Protein AF-A0A950ZGH6-F1 (afdb_monomer)

Radius of gyration: 22.07 Å; Cα contacts (8 Å, |Δi|>4): 29; chains: 1; bounding box: 45×44×56 Å

Sequence (105 aa):
EATERARRGEGPTLVEAKVLRLTSHSSDDDQRRYRSLEVLEEEKQRDGVLRFRAQLEELGVLKPGDAEEMRAELVRELDRALDEAEAAPQPDPDTVLRHVYAEDR

Solvent-accessible surface area (backbone atoms only — not comparable to full-atom values): 6834 Å² total; per-residue (Å²): 108,67,70,54,40,43,74,72,68,74,50,88,73,92,81,87,81,92,77,81,79,88,62,46,92,47,94,91,44,63,48,75,81,83,42,58,70,68,58,57,53,59,51,54,78,61,38,63,68,64,54,49,50,52,50,31,43,76,70,62,74,45,53,95,59,50,67,59,51,52,50,55,50,51,50,57,51,49,52,52,53,47,55,55,60,70,70,48,78,78,78,64,75,88,53,74,69,62,78,78,58,83,77,87,129

Mean predicted aligned error: 4.56 Å

Foldseek 3Di:
DQVVCVVVVVDHDDDDDDADDLAAPDPVGDCVVPDPPVVSVVRVVVPPVVVVVVVCVVVVNQDPCNVVVVVVVVVVVVVVVVVVVVPDDDDDPVCPCPPVDDDDD

Structure (mmCIF, N/CA/C/O backbone):
data_AF-A0A950ZGH6-F1
#
_entry.id   AF-A0A950ZGH6-F1
#
loop_
_atom_site.group_PDB
_atom_site.id
_atom_site.type_symbol
_atom_site.label_atom_id
_atom_site.label_alt_id
_atom_site.label_comp_id
_atom_site.label_asym_id
_atom_site.label_entity_id
_atom_site.label_seq_id
_atom_site.pdbx_PDB_ins_code
_atom_site.Cartn_x
_atom_site.Cartn_y
_atom_site.Cartn_z
_atom_site.occupancy
_atom_site.B_iso_or_equiv
_atom_site.auth_seq_id
_atom_site.auth_comp_id
_atom_site.auth_asym_id
_atom_site.auth_atom_id
_atom_site.pdbx_PDB_model_num
ATOM 1 N N . GLU A 1 1 ? -7.293 18.898 3.189 1.00 95.00 1 GLU A N 1
ATOM 2 C CA . GLU A 1 1 ? -6.499 20.037 3.710 1.00 95.00 1 GLU A CA 1
ATOM 3 C C . GLU A 1 1 ? -5.128 20.214 3.038 1.00 95.00 1 GLU A C 1
ATOM 5 O O . GLU A 1 1 ? -5.018 21.089 2.189 1.00 95.00 1 GLU A O 1
ATOM 10 N N . ALA A 1 2 ? -4.091 19.414 3.344 1.00 97.69 2 ALA A N 1
ATOM 11 C CA . ALA A 1 2 ? -2.726 19.646 2.825 1.00 97.69 2 ALA A CA 1
ATOM 12 C C . ALA A 1 2 ? -2.647 19.719 1.285 1.00 97.69 2 ALA A C 1
ATOM 14 O O . ALA A 1 2 ? -2.006 20.611 0.731 1.00 97.69 2 ALA A O 1
ATOM 15 N N . THR A 1 3 ? -3.364 18.831 0.589 1.00 98.00 3 THR A N 1
ATOM 16 C CA . THR A 1 3 ? -3.492 18.853 -0.877 1.00 98.00 3 THR A CA 1
ATOM 17 C C . THR A 1 3 ? -4.108 20.153 -1.390 1.00 98.00 3 THR A C 1
ATOM 19 O O . THR A 1 3 ? -3.657 20.697 -2.393 1.00 98.00 3 THR A O 1
ATOM 22 N N . GLU A 1 4 ? -5.137 20.668 -0.721 1.00 98.25 4 GLU A N 1
ATOM 23 C CA . GLU A 1 4 ? -5.821 21.893 -1.144 1.00 98.25 4 GLU A CA 1
ATOM 24 C C . GLU A 1 4 ? -4.928 23.115 -0.939 1.00 98.25 4 GLU A C 1
ATOM 26 O O . GLU A 1 4 ? -4.834 23.948 -1.834 1.00 98.25 4 GLU A O 1
ATOM 31 N N . ARG A 1 5 ? -4.212 23.181 0.192 1.00 98.19 5 ARG A N 1
ATOM 32 C CA . ARG A 1 5 ? -3.211 24.219 0.471 1.00 98.19 5 ARG A CA 1
ATOM 33 C C . ARG A 1 5 ? -2.165 24.296 -0.644 1.00 98.19 5 ARG A C 1
ATOM 35 O O . ARG A 1 5 ? -1.922 25.367 -1.198 1.00 98.19 5 ARG A O 1
ATOM 42 N N . ALA A 1 6 ? -1.605 23.147 -1.029 1.00 98.19 6 ALA A N 1
ATOM 43 C CA . ALA A 1 6 ? -0.645 23.073 -2.125 1.00 98.19 6 ALA A CA 1
ATOM 44 C C . ALA A 1 6 ? -1.259 23.541 -3.458 1.00 98.19 6 ALA A C 1
ATOM 46 O O . ALA A 1 6 ? -0.649 24.337 -4.169 1.00 98.19 6 ALA A O 1
ATOM 47 N N . ARG A 1 7 ? -2.492 23.112 -3.776 1.00 98.31 7 ARG A N 1
ATOM 48 C CA . ARG A 1 7 ? -3.202 23.524 -5.003 1.00 98.31 7 ARG A CA 1
ATOM 49 C C . ARG A 1 7 ? -3.509 25.021 -5.054 1.00 98.31 7 ARG A C 1
ATOM 51 O O . ARG A 1 7 ? -3.519 25.584 -6.141 1.00 98.31 7 ARG A O 1
ATOM 58 N N . ARG A 1 8 ? -3.738 25.663 -3.907 1.00 98.50 8 ARG A N 1
ATOM 59 C CA . ARG A 1 8 ? -3.946 27.117 -3.806 1.00 98.50 8 ARG A CA 1
ATOM 60 C C . ARG A 1 8 ? -2.643 27.926 -3.828 1.00 98.50 8 ARG A C 1
ATOM 62 O O . ARG A 1 8 ? -2.694 29.147 -3.754 1.00 98.50 8 ARG A O 1
ATOM 69 N N . GLY A 1 9 ? -1.481 27.276 -3.940 1.00 98.19 9 GLY A N 1
ATOM 70 C CA . GLY A 1 9 ? -0.183 27.957 -3.981 1.00 98.19 9 GLY A CA 1
ATOM 71 C C . GLY A 1 9 ? 0.303 28.459 -2.618 1.00 98.19 9 GLY A C 1
ATOM 72 O O . GLY A 1 9 ? 1.234 29.251 -2.548 1.00 98.19 9 GLY A O 1
ATOM 73 N N . GLU A 1 10 ? -0.282 27.980 -1.521 1.00 98.50 10 GLU A N 1
ATOM 74 C CA . GLU A 1 10 ? 0.023 28.430 -0.153 1.00 98.50 10 GLU A CA 1
ATOM 75 C C . GLU A 1 10 ? 1.276 27.751 0.442 1.00 98.50 10 GLU A C 1
ATOM 77 O O . GLU A 1 10 ? 1.569 27.899 1.631 1.00 98.50 10 GLU A O 1
ATOM 82 N N . GLY A 1 11 ? 2.019 26.999 -0.374 1.00 98.31 11 GLY A N 1
ATOM 83 C CA . GLY A 1 11 ? 3.252 26.303 -0.009 1.00 98.31 11 GLY A CA 1
ATOM 84 C C . GLY A 1 11 ? 3.065 24.838 0.425 1.00 98.31 11 GLY A C 1
ATOM 85 O O . GLY A 1 11 ? 1.939 24.349 0.543 1.00 98.31 11 GLY A O 1
ATOM 86 N N . PRO A 1 12 ? 4.177 24.111 0.648 1.00 98.06 12 PRO A N 1
ATOM 87 C CA . PRO A 1 12 ? 4.166 22.686 0.978 1.00 98.06 12 PRO A CA 1
ATOM 88 C C . PRO A 1 12 ? 3.881 22.424 2.461 1.00 98.06 12 PRO A C 1
ATOM 90 O O . PRO A 1 12 ? 4.228 23.235 3.323 1.00 98.06 12 PRO A O 1
ATOM 93 N N . THR A 1 13 ? 3.304 21.259 2.764 1.00 98.50 13 THR A N 1
ATOM 94 C CA . THR A 1 13 ? 3.051 20.765 4.129 1.00 98.50 13 THR A CA 1
ATOM 95 C C . THR A 1 13 ? 3.828 19.470 4.363 1.00 98.50 13 THR A C 1
ATOM 97 O O . THR A 1 13 ? 3.811 18.589 3.507 1.00 98.50 13 THR A O 1
ATOM 100 N N . LEU A 1 14 ? 4.457 19.329 5.533 1.00 98.06 14 LEU A N 1
ATOM 101 C CA . LEU A 1 14 ? 4.981 18.048 6.013 1.00 98.06 14 LEU A CA 1
ATOM 102 C C . LEU A 1 14 ? 3.878 17.3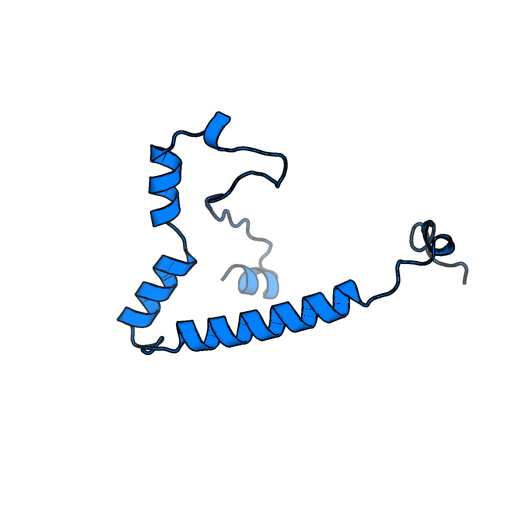01 6.772 1.00 98.06 14 LEU A C 1
ATOM 104 O O . LEU A 1 14 ? 3.289 17.859 7.695 1.00 98.06 14 LEU A O 1
ATOM 108 N N . VAL A 1 15 ? 3.618 16.047 6.400 1.00 97.81 15 VAL A N 1
ATOM 109 C CA . VAL A 1 15 ? 2.668 15.166 7.094 1.00 97.81 15 VAL A CA 1
ATOM 110 C C . VAL A 1 15 ? 3.422 13.948 7.616 1.00 97.81 15 VAL A C 1
ATOM 112 O O 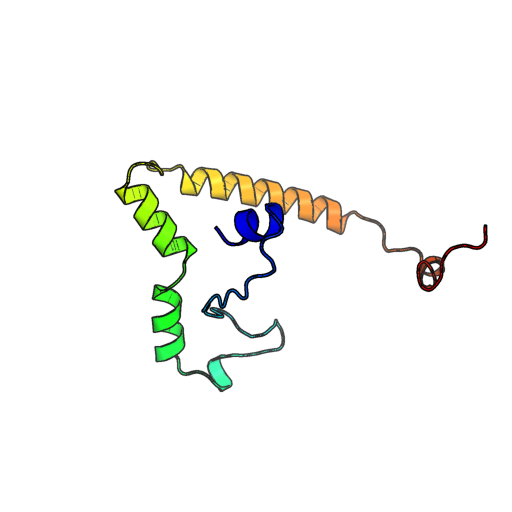. VAL A 1 15 ? 3.972 13.181 6.830 1.00 97.81 15 VAL A O 1
ATOM 115 N N . GLU A 1 16 ? 3.439 13.761 8.935 1.00 98.12 16 GLU A N 1
ATOM 116 C CA . GLU A 1 16 ? 3.983 12.558 9.572 1.00 98.12 16 GLU A CA 1
ATOM 117 C C . GLU A 1 16 ? 2.846 11.560 9.840 1.00 98.12 16 GLU A C 1
ATOM 119 O O . GLU A 1 16 ? 2.054 11.730 10.768 1.00 98.12 16 GLU A O 1
ATOM 124 N N . ALA A 1 17 ? 2.762 10.504 9.027 1.00 96.12 17 ALA A N 1
ATOM 125 C CA . ALA A 1 17 ? 1.826 9.405 9.247 1.00 96.12 17 ALA A CA 1
ATOM 126 C C . ALA A 1 17 ? 2.487 8.312 10.100 1.00 96.12 17 ALA A C 1
ATOM 128 O O . ALA A 1 17 ? 3.335 7.557 9.626 1.00 96.12 17 ALA A O 1
ATOM 129 N N . LYS A 1 18 ? 2.093 8.219 11.373 1.00 95.75 18 LYS A N 1
ATOM 130 C CA . LYS A 1 18 ? 2.612 7.204 12.299 1.00 95.75 18 LYS A CA 1
ATOM 131 C C . LYS A 1 18 ? 1.914 5.868 12.060 1.00 95.75 18 LYS A C 1
ATOM 133 O O . LYS A 1 18 ? 0.773 5.682 12.476 1.00 95.75 18 LYS A O 1
ATOM 138 N N . VAL A 1 19 ? 2.611 4.953 11.395 1.00 94.44 19 VAL A N 1
ATOM 139 C CA . VAL A 1 19 ? 2.107 3.623 11.025 1.00 94.44 19 VAL A CA 1
ATOM 140 C C . VAL A 1 19 ? 2.940 2.508 11.647 1.00 94.44 19 VAL A C 1
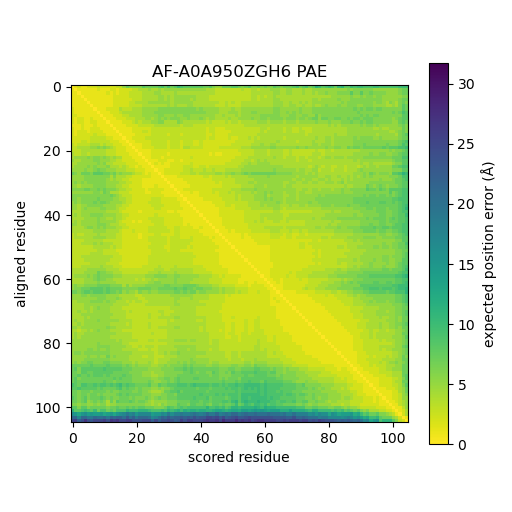ATOM 142 O O . VAL A 1 19 ? 4.053 2.729 12.122 1.00 94.44 19 VAL A O 1
ATOM 145 N N . LEU A 1 20 ? 2.376 1.303 11.641 1.00 93.81 20 LEU A N 1
ATOM 146 C CA . LEU A 1 20 ? 3.002 0.089 12.150 1.00 93.81 20 LEU A CA 1
ATOM 147 C C . LEU A 1 20 ? 3.346 -0.840 10.988 1.00 93.81 20 LEU A C 1
ATOM 149 O O . LEU A 1 20 ? 2.573 -0.960 10.037 1.00 93.81 20 LEU A O 1
ATOM 153 N N . ARG A 1 21 ? 4.485 -1.533 11.082 1.00 95.38 21 ARG A N 1
ATOM 154 C CA . ARG A 1 21 ? 4.840 -2.605 10.148 1.00 95.38 21 ARG A CA 1
ATOM 155 C C . ARG A 1 21 ? 4.433 -3.937 10.769 1.00 95.38 21 ARG A C 1
ATOM 157 O O . ARG A 1 21 ? 5.149 -4.484 11.607 1.00 95.38 21 ARG A O 1
ATOM 164 N N . LEU A 1 22 ? 3.264 -4.429 10.364 1.00 95.56 22 LEU A N 1
ATOM 165 C CA . LEU A 1 22 ? 2.644 -5.619 10.957 1.00 95.56 22 LEU A CA 1
ATOM 166 C C . LEU A 1 22 ? 3.424 -6.913 10.649 1.00 95.56 22 LEU A C 1
ATOM 168 O O . LEU A 1 22 ? 3.382 -7.876 11.416 1.00 95.56 22 LEU A O 1
ATOM 172 N N . THR A 1 23 ? 4.177 -6.929 9.549 1.00 95.06 23 THR A N 1
ATOM 173 C CA . THR A 1 23 ? 4.978 -8.070 9.086 1.00 95.06 23 THR A CA 1
ATOM 174 C C . THR A 1 23 ? 6.484 -7.795 9.170 1.00 95.06 23 THR A C 1
ATOM 176 O O . THR A 1 23 ? 6.922 -6.681 9.480 1.00 95.06 23 THR A O 1
ATOM 179 N N . SER A 1 24 ? 7.296 -8.818 8.883 1.00 97.25 24 SER A N 1
ATOM 180 C CA . SER A 1 24 ? 8.749 -8.682 8.709 1.00 97.25 24 SER A CA 1
ATOM 181 C C . SER A 1 24 ? 9.122 -7.590 7.705 1.00 97.25 24 SER A C 1
ATOM 183 O O . SER A 1 24 ? 8.293 -7.138 6.913 1.00 97.25 24 SER A O 1
ATOM 185 N N . HIS A 1 25 ? 10.382 -7.153 7.752 1.00 96.81 25 HIS A N 1
ATOM 186 C CA . HIS A 1 25 ? 10.902 -6.134 6.844 1.00 96.81 25 HIS A CA 1
ATOM 187 C C . HIS A 1 25 ? 10.790 -6.546 5.376 1.00 96.81 25 HIS A C 1
ATOM 189 O O . HIS A 1 25 ? 10.452 -5.716 4.534 1.00 96.81 25 HIS A O 1
ATOM 195 N N . SER A 1 26 ? 11.077 -7.814 5.101 1.00 97.12 26 SER A N 1
ATOM 196 C CA . SER A 1 26 ? 11.073 -8.437 3.784 1.00 97.12 26 SER A CA 1
ATOM 197 C C . SER A 1 26 ? 10.892 -9.954 3.930 1.00 97.12 26 SER A C 1
ATOM 199 O O . SER A 1 26 ? 10.754 -10.462 5.047 1.00 97.12 26 SER A O 1
ATOM 201 N N . SER A 1 27 ? 10.911 -10.675 2.806 1.00 96.25 27 SER A N 1
ATOM 202 C CA . SER A 1 27 ? 10.923 -12.145 2.760 1.00 96.25 27 SER A CA 1
ATOM 203 C C . SER A 1 27 ? 12.150 -12.771 3.427 1.00 96.25 27 SER A C 1
ATOM 205 O O . SER A 1 27 ? 12.059 -13.884 3.935 1.00 96.25 27 SER A O 1
ATOM 207 N N . ASP A 1 28 ? 13.272 -12.051 3.455 1.00 96.94 28 ASP A N 1
ATOM 208 C CA . ASP A 1 28 ? 14.550 -12.537 3.992 1.00 96.94 28 ASP A CA 1
ATOM 209 C C . ASP A 1 28 ? 14.745 -12.164 5.472 1.00 96.94 28 ASP A C 1
ATOM 211 O O . ASP A 1 28 ? 15.792 -12.432 6.066 1.00 96.94 28 ASP A O 1
ATOM 215 N N . ASP A 1 29 ? 13.741 -11.527 6.079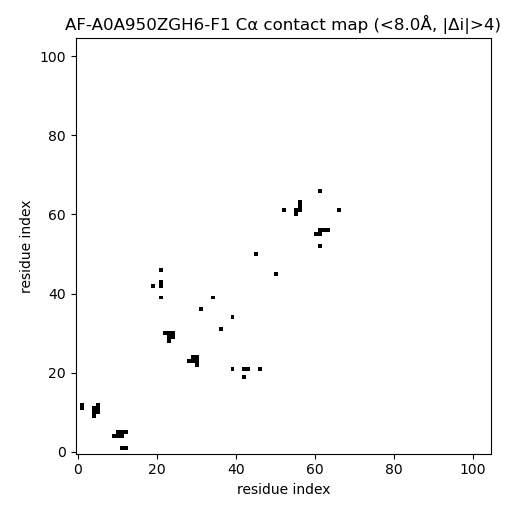 1.00 97.81 29 ASP A N 1
ATOM 216 C CA . ASP A 1 29 ? 13.776 -11.026 7.445 1.00 97.81 29 ASP A CA 1
ATOM 217 C C . ASP A 1 29 ? 12.807 -11.770 8.375 1.00 97.81 29 ASP A C 1
ATOM 219 O O . ASP A 1 29 ? 11.705 -12.177 8.001 1.00 97.81 29 ASP A O 1
ATOM 223 N N . ASP A 1 30 ? 13.190 -11.870 9.648 1.00 97.25 30 ASP A N 1
ATOM 224 C CA . ASP A 1 30 ? 12.324 -12.385 10.705 1.00 97.25 30 ASP A CA 1
ATOM 225 C C . ASP A 1 30 ? 12.267 -11.406 11.874 1.00 97.25 30 ASP A C 1
ATOM 227 O O . ASP A 1 30 ? 13.152 -11.356 12.734 1.00 97.25 30 ASP A O 1
ATOM 231 N N . GLN A 1 31 ? 11.161 -10.669 11.936 1.00 97.06 31 GLN A N 1
ATOM 232 C CA . GLN A 1 31 ? 10.928 -9.678 12.975 1.00 97.06 31 GLN A CA 1
ATOM 233 C C . GLN A 1 31 ? 10.884 -10.231 14.401 1.00 97.06 31 GLN A C 1
ATOM 235 O O . GLN A 1 31 ? 11.152 -9.493 15.347 1.00 97.06 31 GLN A O 1
ATOM 240 N N . ARG A 1 32 ? 10.606 -11.528 14.582 1.00 96.50 32 ARG A N 1
ATOM 241 C CA . ARG A 1 32 ? 10.568 -12.168 15.910 1.00 96.50 32 ARG A CA 1
ATOM 242 C C . ARG A 1 32 ? 11.954 -12.263 16.547 1.00 96.50 32 ARG A C 1
ATOM 244 O O . ARG A 1 32 ? 12.064 -12.503 17.743 1.00 96.50 32 ARG A O 1
ATOM 251 N N . ARG A 1 33 ? 13.020 -12.065 15.763 1.00 97.25 33 ARG A N 1
ATOM 252 C CA . ARG A 1 33 ? 14.407 -12.045 16.252 1.00 97.25 33 ARG A CA 1
ATOM 253 C C . ARG A 1 33 ? 14.747 -10.776 17.031 1.00 97.25 33 ARG A C 1
ATOM 255 O O . ARG A 1 33 ? 15.701 -10.788 17.799 1.00 97.25 33 ARG A O 1
ATOM 262 N N . TYR A 1 34 ? 14.010 -9.689 16.806 1.00 96.44 34 TYR A N 1
ATOM 263 C CA . TYR A 1 34 ? 14.308 -8.371 17.378 1.00 96.44 34 TYR A CA 1
ATOM 264 C C . TYR A 1 34 ? 13.072 -7.632 17.914 1.00 96.44 34 TYR A C 1
ATOM 266 O O . TYR A 1 34 ? 13.189 -6.502 18.384 1.00 96.44 34 TYR A O 1
ATOM 274 N N . ARG A 1 35 ? 11.888 -8.255 17.875 1.00 97.00 35 ARG A N 1
ATOM 275 C CA . ARG A 1 35 ? 10.637 -7.734 18.446 1.00 97.00 35 ARG A CA 1
ATOM 276 C C . ARG A 1 35 ? 9.990 -8.806 19.308 1.00 97.00 35 ARG A C 1
ATOM 278 O O . ARG A 1 35 ? 9.971 -9.976 18.926 1.00 97.00 35 ARG A O 1
ATOM 285 N N . SER A 1 36 ? 9.447 -8.409 20.456 1.00 97.38 36 SER A N 1
ATOM 286 C CA . SER A 1 36 ? 8.724 -9.334 21.328 1.00 97.38 36 SER A CA 1
ATOM 287 C C . SER A 1 36 ? 7.373 -9.714 20.721 1.00 97.38 36 SER A C 1
ATOM 289 O O . SER A 1 36 ? 6.756 -8.936 19.992 1.00 97.38 36 SER A O 1
ATOM 291 N N . LEU A 1 37 ? 6.892 -10.916 21.049 1.00 95.69 37 LEU A N 1
ATOM 292 C CA . LEU A 1 37 ? 5.566 -11.374 20.626 1.00 95.69 37 LEU A CA 1
ATOM 293 C C . LEU A 1 37 ? 4.446 -10.471 21.160 1.00 95.69 37 LEU A C 1
ATOM 295 O O . LEU A 1 37 ? 3.478 -10.234 20.449 1.00 95.69 37 LEU A O 1
ATOM 299 N N . GLU A 1 38 ? 4.608 -9.935 22.371 1.00 97.06 38 GLU A N 1
ATOM 300 C CA . GLU A 1 38 ? 3.662 -9.004 22.997 1.00 97.06 38 GLU A CA 1
ATOM 301 C C . GLU A 1 38 ? 3.462 -7.744 22.146 1.00 97.06 38 GLU A C 1
ATOM 303 O O . GLU A 1 38 ? 2.328 -7.388 21.838 1.00 97.06 38 GLU A O 1
ATOM 308 N N . VAL A 1 39 ? 4.558 -7.125 21.686 1.00 95.19 39 VAL A N 1
ATOM 309 C CA . VAL A 1 39 ? 4.503 -5.940 20.814 1.00 95.19 39 VAL A CA 1
ATOM 310 C C . VAL A 1 39 ? 3.850 -6.279 19.477 1.00 95.19 39 VAL A C 1
ATOM 312 O O . VAL A 1 39 ? 3.021 -5.520 18.983 1.00 95.19 39 VAL A O 1
ATOM 315 N N . LEU A 1 40 ? 4.197 -7.424 18.880 1.00 96.12 40 LEU A N 1
ATOM 316 C CA . LEU A 1 40 ? 3.605 -7.840 17.607 1.00 96.12 40 LEU A CA 1
ATOM 317 C C . LEU A 1 40 ? 2.092 -8.050 17.718 1.00 96.12 40 LEU A C 1
ATOM 319 O O . LEU A 1 40 ? 1.364 -7.716 16.786 1.00 96.12 40 LEU A O 1
ATOM 323 N N . GLU A 1 41 ? 1.619 -8.601 18.832 1.00 95.56 41 GLU A N 1
ATOM 324 C CA . GLU A 1 41 ? 0.193 -8.826 19.044 1.00 95.56 41 GLU A CA 1
ATOM 325 C C . GLU A 1 41 ? -0.554 -7.519 19.326 1.00 95.56 41 GLU A C 1
ATOM 327 O O . GLU A 1 41 ? -1.594 -7.278 18.717 1.00 95.56 41 GLU A O 1
ATOM 332 N N . GLU A 1 42 ? 0.004 -6.628 20.154 1.00 95.56 42 GLU A N 1
ATOM 333 C CA . GLU A 1 42 ? -0.565 -5.294 20.391 1.00 95.56 42 GLU A CA 1
ATOM 334 C C . GLU A 1 42 ? -0.727 -4.511 19.079 1.00 95.56 42 GLU A C 1
ATOM 336 O O . GLU A 1 42 ? -1.761 -3.891 18.819 1.00 95.56 42 GLU A O 1
ATOM 341 N N . GLU A 1 43 ? 0.281 -4.566 18.212 1.00 95.31 43 GLU A N 1
ATOM 342 C CA . GLU A 1 43 ? 0.254 -3.863 16.937 1.00 95.31 43 GLU A CA 1
ATOM 343 C C . GLU A 1 43 ? -0.763 -4.424 15.943 1.00 95.31 43 GLU A C 1
ATOM 345 O O . GLU A 1 43 ? -1.388 -3.647 15.222 1.00 95.31 43 GLU A O 1
ATOM 350 N N . LYS A 1 44 ? -0.994 -5.742 15.925 1.00 94.81 44 LYS A N 1
ATOM 351 C CA . LYS A 1 44 ? -2.044 -6.345 15.084 1.00 94.81 44 LYS A CA 1
ATOM 352 C C . LYS A 1 44 ? -3.435 -5.834 15.440 1.00 94.81 44 LYS A C 1
ATOM 354 O O . LYS A 1 44 ? -4.242 -5.600 14.546 1.00 94.81 44 LYS A O 1
ATOM 359 N N . GLN A 1 45 ? -3.708 -5.582 16.720 1.00 94.56 45 GLN A N 1
ATOM 360 C CA . GLN A 1 45 ? -4.989 -5.003 17.156 1.00 94.56 45 GLN A CA 1
ATOM 361 C C . GLN A 1 45 ? -5.181 -3.552 16.674 1.00 94.56 45 GLN A C 1
ATOM 363 O O . GLN A 1 45 ? -6.276 -2.986 16.743 1.00 94.56 45 GLN A O 1
ATOM 368 N N . ARG A 1 46 ? -4.112 -2.927 16.170 1.00 95.19 46 ARG A N 1
ATOM 369 C CA . ARG A 1 46 ? -4.109 -1.576 15.605 1.00 95.19 46 ARG A CA 1
ATOM 370 C C . ARG A 1 46 ? -4.170 -1.569 14.076 1.00 95.19 46 ARG A C 1
ATOM 372 O O . ARG A 1 46 ? -4.013 -0.498 13.491 1.00 95.19 46 ARG A O 1
ATOM 379 N N . ASP A 1 47 ? -4.429 -2.713 13.439 1.00 96.38 47 ASP A N 1
ATOM 380 C CA . ASP A 1 47 ? -4.628 -2.804 11.992 1.00 96.38 47 ASP A CA 1
ATOM 381 C C . ASP A 1 47 ? -5.743 -1.848 11.532 1.00 96.38 47 ASP A C 1
ATOM 383 O O . ASP A 1 47 ? -6.904 -1.940 11.946 1.00 96.38 47 ASP A O 1
ATOM 387 N N . GLY A 1 48 ? -5.369 -0.899 10.671 1.00 95.31 48 GLY A N 1
ATOM 388 C CA . GLY A 1 48 ? -6.274 0.116 10.147 1.00 95.31 48 GLY A CA 1
ATOM 389 C C . GLY A 1 48 ? -7.407 -0.467 9.307 1.00 95.31 48 GLY A C 1
ATOM 390 O O . GLY A 1 48 ? -8.505 0.079 9.342 1.00 95.31 48 GLY A O 1
ATOM 391 N N . VAL A 1 49 ? -7.184 -1.587 8.611 1.00 94.75 49 VAL A N 1
ATOM 392 C CA . VAL A 1 49 ? -8.209 -2.238 7.782 1.00 94.75 49 VAL A CA 1
ATOM 393 C C . VAL A 1 49 ? -9.315 -2.801 8.666 1.00 94.75 49 VAL A C 1
ATOM 395 O O . VAL A 1 49 ? -10.491 -2.535 8.427 1.00 94.75 49 VAL A O 1
ATOM 398 N N . LEU A 1 50 ? -8.947 -3.525 9.726 1.00 94.69 50 LEU A N 1
ATOM 399 C CA . LEU A 1 50 ? -9.918 -4.115 10.651 1.00 94.69 50 LEU A CA 1
ATOM 400 C C . LEU A 1 50 ? -10.688 -3.039 11.421 1.00 94.69 50 LEU A C 1
ATOM 402 O O . LEU A 1 50 ? -11.909 -3.115 11.551 1.00 94.69 50 LEU A O 1
ATOM 406 N N . ARG A 1 51 ? -9.986 -2.002 11.890 1.00 95.69 51 ARG A N 1
ATOM 407 C CA . ARG A 1 51 ? -10.603 -0.888 12.622 1.00 95.69 51 ARG A CA 1
ATOM 408 C C . ARG A 1 51 ? -11.555 -0.084 11.748 1.00 95.69 51 ARG A C 1
ATOM 410 O O . ARG A 1 51 ? -12.641 0.267 12.199 1.00 95.69 51 ARG A O 1
ATOM 417 N N . PHE A 1 52 ? -11.158 0.205 10.511 1.00 96.62 52 PHE A N 1
ATOM 418 C CA . PHE A 1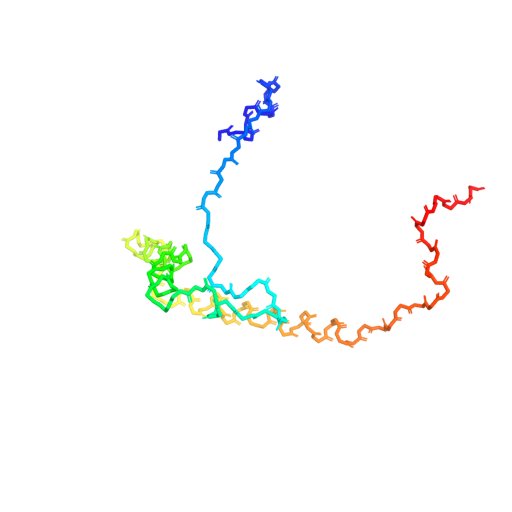 52 ? -11.993 0.967 9.594 1.00 96.62 52 PHE A CA 1
ATOM 419 C C . PHE A 1 52 ? -13.195 0.149 9.118 1.00 96.62 52 PHE A C 1
ATOM 421 O O . PHE A 1 52 ? -14.296 0.686 9.069 1.00 96.62 52 PHE A O 1
ATOM 428 N N . ARG A 1 53 ? -13.027 -1.160 8.878 1.00 95.94 53 ARG A N 1
ATOM 429 C CA . ARG A 1 53 ? -14.149 -2.076 8.624 1.00 95.94 53 ARG A CA 1
ATOM 430 C C . ARG A 1 53 ? -15.189 -1.993 9.742 1.00 95.94 53 ARG A C 1
ATOM 432 O O . ARG A 1 53 ? -16.342 -1.693 9.457 1.00 95.94 53 ARG A O 1
ATOM 439 N N . ALA A 1 54 ? -14.773 -2.194 10.994 1.00 95.50 54 ALA A N 1
ATOM 440 C CA . ALA A 1 54 ? -15.678 -2.142 12.143 1.00 95.50 54 ALA A CA 1
ATOM 441 C C . ALA A 1 54 ? -16.391 -0.783 12.253 1.00 95.50 54 AL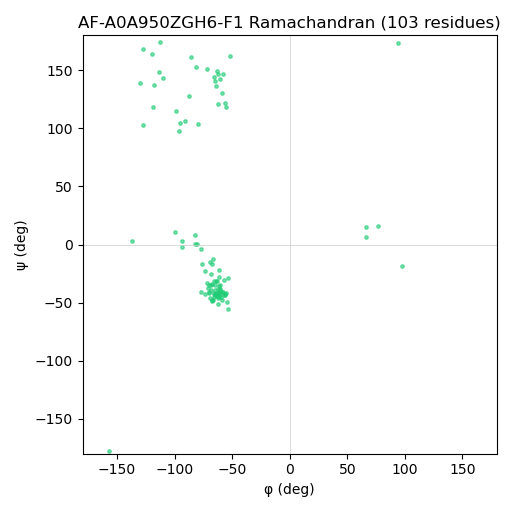A A C 1
ATOM 443 O O . ALA A 1 54 ? -17.594 -0.728 12.493 1.00 95.50 54 ALA A O 1
ATOM 444 N N . GLN A 1 55 ? -15.667 0.315 12.006 1.00 97.62 55 GLN A N 1
ATOM 445 C CA . GLN A 1 55 ? -16.249 1.656 11.991 1.00 97.62 55 GLN A CA 1
ATOM 446 C C . GLN A 1 55 ? -17.320 1.815 10.899 1.00 97.62 55 GLN A C 1
ATOM 448 O O . GLN A 1 55 ? -18.359 2.423 11.140 1.00 97.62 55 GLN A O 1
ATOM 453 N N . LEU A 1 56 ? -17.090 1.291 9.693 1.00 97.69 56 LEU A N 1
ATOM 454 C CA . LEU A 1 56 ? -18.062 1.378 8.600 1.00 97.69 56 LEU A CA 1
ATOM 455 C C . LEU A 1 56 ? -19.296 0.499 8.836 1.00 97.69 56 LEU A C 1
ATOM 457 O O . LEU A 1 56 ? -20.394 0.897 8.446 1.00 97.69 56 LEU A O 1
ATOM 461 N N . GLU A 1 57 ? -19.126 -0.662 9.472 1.00 96.69 57 GLU A N 1
ATOM 462 C CA . GLU A 1 57 ? -20.230 -1.535 9.892 1.00 96.69 57 GLU A CA 1
ATOM 463 C C . GLU A 1 57 ? -21.087 -0.848 10.968 1.00 96.69 57 GLU A C 1
ATOM 465 O O . GLU A 1 57 ? -22.310 -0.809 10.848 1.00 96.69 57 GLU A O 1
ATOM 470 N N . GLU A 1 58 ? -20.457 -0.226 11.972 1.00 97.31 58 GLU A N 1
ATOM 471 C CA . GLU A 1 58 ? -21.147 0.547 13.018 1.00 97.31 58 GLU A CA 1
ATOM 472 C C . GLU A 1 58 ? -21.943 1.724 12.434 1.00 97.31 58 GLU A C 1
ATOM 474 O O . GLU A 1 58 ? -23.071 1.991 12.848 1.00 97.31 58 GLU A O 1
ATOM 479 N N . LEU A 1 59 ? -21.385 2.400 11.427 1.00 97.75 59 LEU A N 1
ATOM 480 C CA . LEU A 1 59 ? -22.052 3.494 10.717 1.00 97.75 59 LEU A CA 1
ATOM 481 C C . LEU A 1 59 ? -23.111 3.014 9.707 1.00 97.75 59 LEU A C 1
ATOM 483 O O . LEU A 1 59 ? -23.771 3.847 9.084 1.00 97.75 59 LEU A O 1
ATOM 487 N N . GLY A 1 60 ? -23.271 1.700 9.510 1.00 96.75 60 GLY A N 1
ATOM 488 C CA . GLY A 1 60 ? -24.202 1.117 8.539 1.00 96.75 60 GLY A CA 1
ATOM 489 C C . GLY A 1 60 ? -23.845 1.396 7.074 1.00 96.75 60 GLY A C 1
ATOM 490 O O . GLY A 1 60 ? -24.688 1.219 6.193 1.00 96.75 60 GLY A O 1
ATOM 491 N N . VAL A 1 61 ? -22.616 1.851 6.809 1.00 97.81 61 VAL A N 1
ATOM 492 C CA . VAL A 1 61 ? -22.093 2.092 5.457 1.00 97.81 61 VAL A CA 1
ATOM 493 C C . VAL A 1 61 ? -21.708 0.770 4.803 1.00 97.81 61 VAL A C 1
ATOM 495 O O . VAL A 1 61 ? -21.993 0.572 3.625 1.00 97.81 61 VAL A O 1
ATOM 498 N N . LEU A 1 62 ? -21.087 -0.124 5.577 1.00 97.19 62 LEU A N 1
ATOM 499 C CA . LEU A 1 62 ? -20.731 -1.471 5.148 1.00 97.19 62 LEU A CA 1
ATOM 500 C C . LEU A 1 62 ? -21.788 -2.454 5.653 1.00 97.19 62 LEU A C 1
ATOM 502 O O . LEU A 1 62 ? -21.959 -2.620 6.862 1.00 97.19 62 LEU A O 1
ATOM 506 N N . LYS A 1 63 ? -22.529 -3.077 4.737 1.00 96.31 63 LYS A N 1
ATOM 507 C CA . LYS A 1 63 ? -23.602 -4.017 5.074 1.00 96.31 63 LYS A CA 1
ATOM 508 C C . LYS A 1 63 ? -23.048 -5.431 5.272 1.00 96.31 63 LYS A C 1
ATOM 510 O O . LYS A 1 63 ? -21.951 -5.744 4.803 1.00 96.31 63 LYS A O 1
ATOM 515 N N . PRO A 1 64 ? -23.808 -6.318 5.943 1.00 93.19 64 PRO A N 1
ATOM 516 C CA . PRO A 1 64 ? -23.416 -7.715 6.078 1.00 93.19 64 PRO A CA 1
ATOM 517 C C . PRO A 1 64 ? -23.181 -8.363 4.706 1.00 93.19 64 PRO A C 1
ATOM 519 O O . PRO A 1 64 ? -24.096 -8.406 3.887 1.00 93.19 64 PRO A O 1
ATOM 522 N N . GLY A 1 65 ? -21.976 -8.889 4.481 1.00 94.12 65 GLY A N 1
ATOM 523 C CA . GLY A 1 65 ? -21.585 -9.560 3.238 1.00 94.12 65 GLY A CA 1
ATOM 524 C C . GLY A 1 65 ? -20.821 -8.689 2.236 1.00 94.12 65 GLY A C 1
ATOM 525 O O . GLY A 1 65 ? -20.121 -9.247 1.395 1.00 94.12 65 GLY A O 1
ATOM 526 N N . ASP A 1 66 ? -20.875 -7.355 2.347 1.00 96.31 66 ASP A N 1
ATOM 527 C CA . ASP A 1 66 ? -20.213 -6.448 1.394 1.00 96.31 66 ASP A CA 1
ATOM 528 C C . ASP A 1 66 ? -18.686 -6.655 1.387 1.00 96.31 66 ASP A C 1
ATOM 530 O O . ASP A 1 66 ? -18.041 -6.676 0.339 1.00 96.31 66 ASP A O 1
ATOM 534 N N . ALA A 1 67 ? -18.082 -6.828 2.569 1.00 95.12 67 ALA A N 1
ATOM 535 C CA . ALA A 1 67 ? -16.642 -7.051 2.699 1.00 95.12 67 ALA A CA 1
ATOM 536 C C . ALA A 1 67 ? -16.201 -8.375 2.067 1.00 95.12 67 ALA A C 1
ATOM 538 O O . ALA A 1 67 ? -15.130 -8.464 1.462 1.00 95.12 67 ALA A O 1
ATOM 539 N N . GLU A 1 68 ? -17.012 -9.414 2.235 1.00 96.12 68 GLU A N 1
ATOM 540 C CA . GLU A 1 68 ? -16.765 -10.743 1.697 1.00 96.12 68 GLU A CA 1
ATOM 541 C C . GLU A 1 68 ? -16.913 -10.756 0.170 1.00 96.12 68 GLU A C 1
ATOM 543 O O . GLU A 1 68 ? -16.072 -11.347 -0.512 1.00 96.12 68 GLU A O 1
ATOM 548 N N . GLU A 1 69 ? -17.914 -10.055 -0.367 1.00 97.69 69 GLU A N 1
ATOM 549 C CA . GLU A 1 69 ? -18.104 -9.867 -1.808 1.00 97.69 69 GLU A CA 1
ATOM 550 C C . GLU A 1 69 ? -16.923 -9.114 -2.433 1.00 97.69 69 GLU A C 1
ATOM 552 O O . GLU A 1 69 ? -16.286 -9.640 -3.351 1.00 97.69 69 GLU A O 1
ATOM 557 N N . MET A 1 70 ? -16.540 -7.963 -1.866 1.00 97.19 70 MET A N 1
ATOM 558 C CA . MET A 1 70 ? -15.364 -7.205 -2.312 1.00 97.19 70 MET A CA 1
ATOM 559 C C . MET A 1 70 ? -14.097 -8.062 -2.284 1.00 97.19 70 MET A C 1
ATOM 561 O O . MET A 1 70 ? -13.300 -8.044 -3.219 1.00 97.19 70 MET A O 1
ATOM 565 N N . ARG A 1 71 ? -13.902 -8.865 -1.231 1.00 97.00 71 ARG A N 1
ATOM 566 C CA . ARG A 1 71 ? -12.744 -9.760 -1.142 1.00 97.00 71 ARG A CA 1
ATOM 567 C C . ARG A 1 71 ? -12.755 -10.818 -2.244 1.00 97.00 71 ARG A C 1
ATOM 569 O O . ARG A 1 71 ? -11.703 -11.099 -2.811 1.00 97.00 71 ARG A O 1
ATOM 576 N N . ALA A 1 72 ? -13.910 -11.403 -2.552 1.00 98.25 72 ALA A N 1
ATOM 577 C CA . ALA A 1 72 ? -14.034 -12.393 -3.620 1.00 98.25 72 ALA A CA 1
ATOM 578 C C . ALA A 1 72 ? -13.804 -11.783 -5.013 1.00 98.25 72 ALA A C 1
ATOM 580 O O . ALA A 1 72 ? -13.270 -12.444 -5.904 1.00 98.25 72 ALA A O 1
ATOM 581 N N . GLU A 1 73 ? -14.201 -10.531 -5.231 1.00 98.50 73 GLU A N 1
ATOM 582 C CA . GLU A 1 73 ? -13.879 -9.786 -6.452 1.00 98.50 73 GLU A CA 1
ATOM 583 C C . GLU A 1 73 ? -12.383 -9.497 -6.571 1.00 98.50 73 GLU A C 1
ATOM 585 O O . GLU A 1 73 ? -11.791 -9.826 -7.598 1.00 98.50 73 GLU A O 1
ATOM 590 N N . LEU A 1 74 ? -11.758 -8.993 -5.504 1.00 98.31 74 LEU A N 1
ATOM 591 C CA . LEU A 1 74 ? -10.323 -8.698 -5.475 1.00 98.31 74 LEU A CA 1
ATOM 592 C C . LEU A 1 74 ? -9.463 -9.943 -5.708 1.00 98.31 74 LEU A C 1
ATOM 594 O O . LEU A 1 74 ? -8.463 -9.863 -6.411 1.00 98.31 74 LEU A O 1
ATOM 598 N N . VAL A 1 75 ? -9.852 -11.100 -5.162 1.00 98.44 75 VAL A N 1
ATOM 599 C CA . VAL A 1 75 ? -9.150 -12.367 -5.433 1.00 98.44 75 VAL A CA 1
ATOM 600 C C . VAL A 1 75 ? -9.231 -12.721 -6.918 1.00 98.44 75 VAL A C 1
ATOM 602 O O . VAL A 1 75 ? -8.210 -13.006 -7.527 1.00 98.44 75 VAL A O 1
ATOM 605 N N . ARG A 1 76 ? -10.412 -12.610 -7.541 1.00 98.56 76 ARG A N 1
ATOM 606 C CA . ARG A 1 76 ? -10.578 -12.875 -8.983 1.00 98.56 76 ARG A CA 1
ATOM 607 C C . ARG A 1 76 ? -9.827 -11.879 -9.867 1.00 98.56 76 ARG A C 1
ATOM 609 O O . ARG A 1 76 ? -9.449 -12.208 -10.989 1.00 98.56 76 ARG A O 1
ATOM 616 N N . GLU A 1 77 ? -9.676 -10.638 -9.422 1.00 98.62 77 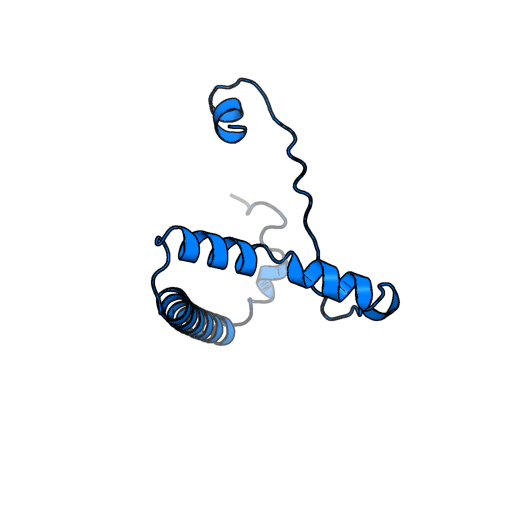GLU A N 1
ATOM 617 C CA . GLU A 1 77 ? -8.844 -9.647 -10.104 1.00 98.62 77 GLU A CA 1
ATOM 618 C C . GLU A 1 77 ? -7.360 -9.996 -9.988 1.00 98.62 77 GLU A C 1
ATOM 620 O O . GLU A 1 77 ? -6.664 -10.003 -11.000 1.00 98.62 77 GLU A O 1
ATOM 625 N N . LEU A 1 78 ? -6.907 -10.356 -8.7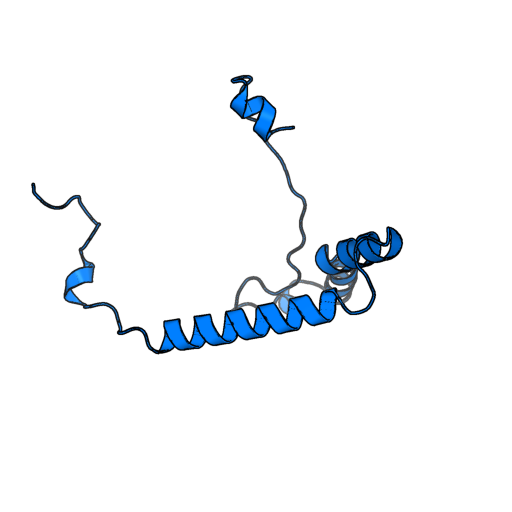85 1.00 98.69 78 LEU A N 1
ATOM 626 C CA . LEU A 1 78 ? -5.528 -10.751 -8.526 1.00 98.69 78 LEU A CA 1
ATOM 627 C C . LEU A 1 78 ? -5.133 -12.001 -9.316 1.00 98.69 78 LEU A C 1
ATOM 629 O O . LEU A 1 78 ? -4.071 -11.998 -9.925 1.00 98.69 78 LEU A O 1
ATOM 633 N N . ASP A 1 79 ? -5.987 -13.025 -9.341 1.00 98.56 79 ASP A N 1
ATOM 634 C CA . ASP A 1 79 ? -5.727 -14.267 -10.076 1.00 98.56 79 ASP A CA 1
ATOM 635 C C . ASP A 1 79 ? -5.546 -13.981 -11.574 1.00 98.56 79 ASP A C 1
ATOM 637 O O . ASP A 1 79 ? -4.567 -14.411 -12.175 1.00 98.56 79 ASP A O 1
ATOM 641 N N . ARG A 1 80 ? -6.424 -13.157 -12.166 1.00 98.50 80 ARG A N 1
ATOM 642 C CA . ARG A 1 80 ? -6.288 -12.746 -13.573 1.00 98.50 80 ARG A CA 1
ATOM 643 C C . ARG A 1 80 ? -5.010 -11.950 -13.827 1.00 98.50 80 ARG A C 1
ATOM 645 O O . ARG A 1 80 ? -4.331 -12.198 -14.816 1.00 98.50 80 ARG A O 1
ATOM 652 N N . ALA A 1 81 ? -4.679 -11.006 -12.947 1.00 98.50 81 ALA A N 1
ATOM 653 C CA . ALA A 1 81 ? -3.462 -10.211 -13.078 1.00 98.50 81 ALA A CA 1
ATOM 654 C C . ALA A 1 81 ? -2.195 -11.072 -12.939 1.00 98.50 81 ALA A C 1
ATOM 656 O O . ALA A 1 81 ? -1.199 -10.809 -13.612 1.00 98.50 81 ALA A O 1
ATOM 657 N N . LEU A 1 82 ? -2.232 -12.100 -12.086 1.00 98.50 82 LEU A N 1
ATOM 658 C CA . LEU A 1 82 ? -1.146 -13.060 -11.932 1.00 98.50 82 LEU A CA 1
ATOM 659 C C . LEU A 1 82 ? -0.992 -13.919 -13.190 1.00 98.50 82 LEU A C 1
ATOM 661 O O . LEU A 1 82 ? 0.114 -13.992 -13.715 1.00 98.50 82 LEU A O 1
ATOM 665 N N . ASP A 1 83 ? -2.085 -14.479 -13.714 1.00 98.44 83 ASP A N 1
ATOM 666 C CA . ASP A 1 83 ? -2.073 -15.269 -14.951 1.00 98.44 83 ASP A CA 1
ATOM 667 C C . ASP A 1 83 ? -1.499 -14.457 -16.128 1.00 98.44 83 ASP A C 1
ATOM 669 O O . ASP A 1 83 ? -0.668 -14.948 -16.895 1.00 98.44 83 ASP A O 1
ATOM 673 N N . GLU A 1 84 ? -1.904 -13.189 -16.261 1.00 98.38 84 GLU A N 1
ATOM 674 C CA . GLU A 1 84 ? -1.376 -12.275 -17.280 1.00 98.38 84 GLU A CA 1
ATOM 675 C C . GLU A 1 84 ? 0.122 -11.995 -17.089 1.00 98.38 84 GLU A C 1
ATOM 677 O O . GLU A 1 84 ? 0.882 -11.999 -18.062 1.00 98.38 84 GLU A O 1
ATOM 682 N N . ALA A 1 85 ? 0.561 -11.772 -15.847 1.00 97.94 85 ALA A N 1
ATOM 683 C CA . ALA A 1 85 ? 1.959 -11.501 -15.529 1.00 97.94 85 ALA A CA 1
ATOM 684 C C . ALA A 1 85 ? 2.860 -12.727 -15.748 1.00 97.94 85 ALA A C 1
ATOM 686 O O . ALA A 1 85 ? 3.973 -12.581 -16.252 1.00 97.94 85 ALA A O 1
ATOM 687 N N . GLU A 1 86 ? 2.392 -13.928 -15.407 1.00 97.81 86 GLU A N 1
ATOM 688 C CA . GLU A 1 86 ? 3.132 -15.180 -15.604 1.00 97.81 86 GLU A CA 1
ATOM 689 C C . GLU A 1 86 ? 3.204 -15.589 -17.081 1.00 97.81 86 GLU A C 1
ATOM 691 O O . GLU A 1 86 ? 4.209 -16.151 -17.520 1.00 97.81 86 GLU A O 1
ATOM 696 N N . ALA A 1 87 ? 2.165 -15.283 -17.865 1.00 98.12 87 ALA A N 1
ATOM 697 C CA . ALA A 1 87 ? 2.142 -15.536 -19.303 1.00 98.12 87 ALA A CA 1
ATOM 698 C C . ALA A 1 87 ? 2.986 -14.535 -20.114 1.00 98.12 87 ALA A C 1
ATOM 700 O O . ALA A 1 87 ? 3.286 -14.791 -21.286 1.00 98.12 87 ALA A O 1
ATOM 701 N N . ALA A 1 88 ? 3.354 -13.392 -19.527 1.00 97.75 88 ALA A N 1
ATOM 702 C CA . ALA A 1 88 ? 4.149 -12.383 -20.208 1.00 97.75 88 ALA A CA 1
ATOM 703 C C . ALA A 1 88 ? 5.547 -12.930 -20.566 1.00 97.75 88 ALA A C 1
ATOM 705 O O . ALA A 1 88 ? 6.201 -13.584 -19.748 1.00 97.75 88 ALA A O 1
ATOM 706 N N . PRO A 1 89 ? 6.048 -12.667 -21.787 1.00 96.88 89 PRO A N 1
ATOM 707 C CA . PRO A 1 89 ? 7.390 -13.082 -22.160 1.00 96.88 89 PRO A CA 1
ATOM 708 C C . PRO A 1 89 ? 8.427 -12.374 -21.287 1.00 96.88 89 PRO A C 1
ATOM 710 O O . PRO A 1 89 ? 8.252 -11.224 -20.880 1.00 96.88 89 PRO A O 1
ATOM 713 N N . GLN A 1 90 ? 9.548 -13.052 -21.051 1.00 96.12 90 GLN A N 1
ATOM 714 C CA . GLN A 1 90 ? 10.710 -12.414 -20.439 1.00 96.12 90 GLN A CA 1
ATOM 715 C C . GLN A 1 90 ? 11.169 -11.217 -21.289 1.00 96.12 90 GLN A C 1
ATOM 717 O O . GLN A 1 90 ? 11.046 -11.263 -22.519 1.00 96.12 90 GLN A O 1
ATOM 722 N N . PRO A 1 91 ? 11.697 -10.152 -20.660 1.00 94.88 91 PRO A N 1
ATOM 723 C CA . PRO A 1 91 ? 12.213 -9.011 -21.398 1.00 94.88 91 PRO A CA 1
ATOM 724 C C . PRO A 1 91 ? 13.354 -9.446 -22.318 1.00 94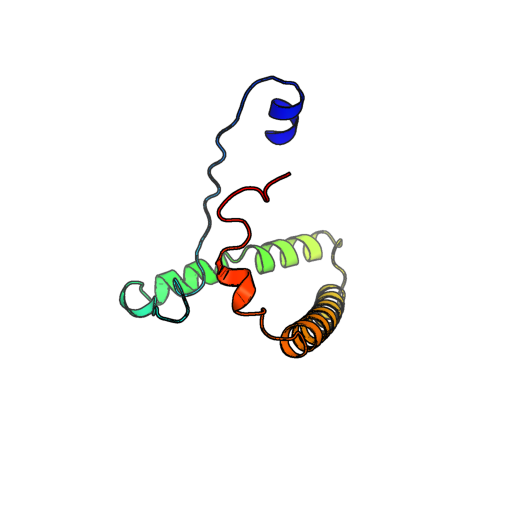.88 91 PRO A C 1
ATOM 726 O O . PRO A 1 91 ? 14.179 -10.286 -21.955 1.00 94.88 91 PRO A O 1
ATOM 729 N N . ASP A 1 92 ? 13.403 -8.850 -23.507 1.00 96.12 92 ASP A N 1
ATOM 730 C CA . ASP A 1 92 ? 14.487 -9.071 -24.460 1.00 96.12 92 ASP A CA 1
ATOM 731 C C . ASP A 1 92 ? 15.820 -8.597 -23.843 1.00 96.12 92 ASP A C 1
ATOM 733 O O . ASP A 1 92 ? 15.924 -7.414 -23.487 1.00 96.12 92 ASP A O 1
ATOM 737 N N . PRO A 1 93 ? 16.838 -9.473 -23.699 1.00 96.25 93 PRO A N 1
ATOM 738 C CA . PRO A 1 93 ? 18.139 -9.100 -23.149 1.00 96.25 93 PRO A CA 1
ATOM 739 C C . PRO A 1 93 ? 18.790 -7.903 -23.851 1.00 96.25 93 PRO A C 1
ATOM 741 O O . PRO A 1 93 ? 19.495 -7.132 -23.197 1.00 96.25 93 PRO A O 1
ATOM 744 N N . ASP A 1 94 ? 18.514 -7.689 -25.141 1.00 95.50 94 ASP A N 1
ATOM 745 C CA . ASP A 1 94 ? 19.071 -6.565 -25.904 1.00 95.50 94 ASP A CA 1
ATOM 746 C C . ASP A 1 94 ? 18.530 -5.204 -25.427 1.00 95.50 94 ASP A C 1
ATOM 748 O O . ASP A 1 94 ? 19.136 -4.156 -25.663 1.00 95.50 94 ASP A O 1
ATOM 752 N N . THR A 1 95 ? 17.423 -5.195 -24.677 1.00 94.19 95 THR A N 1
ATOM 753 C CA . THR A 1 95 ? 16.845 -3.974 -24.095 1.00 94.19 95 THR A CA 1
ATOM 754 C C . THR A 1 95 ? 17.509 -3.533 -22.791 1.00 94.19 95 THR A C 1
ATOM 756 O O . THR A 1 95 ? 17.139 -2.492 -22.251 1.00 94.19 95 THR A O 1
ATOM 759 N N . VAL A 1 96 ? 18.525 -4.252 -22.298 1.00 95.31 96 VAL A N 1
ATOM 760 C CA . VAL A 1 96 ? 19.176 -3.967 -21.004 1.00 95.31 96 VAL A CA 1
ATOM 761 C C . VAL A 1 96 ? 19.754 -2.548 -20.890 1.00 95.31 96 VAL A C 1
ATOM 763 O O . VAL A 1 96 ? 19.787 -1.987 -19.798 1.00 95.31 96 VAL A O 1
ATOM 766 N N . LEU A 1 97 ? 20.192 -1.946 -22.003 1.00 94.00 97 LEU A N 1
ATOM 767 C CA . LEU A 1 97 ? 20.733 -0.576 -22.035 1.00 94.00 97 LEU A CA 1
ATOM 768 C C . LEU A 1 97 ? 19.681 0.490 -22.373 1.00 94.00 97 LEU A C 1
ATOM 770 O O . LEU A 1 97 ? 19.993 1.685 -22.412 1.00 94.00 97 LEU A O 1
ATOM 774 N N . ARG A 1 98 ? 18.435 0.086 -22.635 1.00 92.75 98 ARG A N 1
ATOM 775 C CA . ARG A 1 98 ? 17.362 1.017 -22.979 1.00 92.75 98 ARG A CA 1
ATOM 776 C C . ARG A 1 98 ? 17.048 1.924 -21.785 1.00 92.75 98 ARG A C 1
ATOM 778 O O . ARG A 1 98 ? 17.091 1.495 -20.638 1.00 92.75 98 ARG A O 1
ATOM 785 N N . HIS A 1 99 ? 16.721 3.187 -22.061 1.00 92.94 99 HIS A N 1
ATOM 786 C CA . HIS A 1 99 ? 16.394 4.221 -21.065 1.00 92.94 99 HIS A CA 1
ATOM 787 C C . HIS A 1 99 ? 17.539 4.654 -20.130 1.00 92.94 99 HIS A C 1
ATOM 789 O O . HIS A 1 99 ? 17.308 5.480 -19.249 1.00 92.94 99 HIS A O 1
ATOM 795 N N . VAL A 1 100 ? 18.776 4.181 -20.341 1.00 95.12 100 VAL A N 1
ATOM 796 C CA . VAL A 1 100 ? 19.967 4.742 -19.669 1.00 95.12 100 VAL A CA 1
ATOM 797 C C . VAL A 1 100 ? 20.218 6.181 -20.135 1.00 95.12 100 VAL A C 1
ATOM 799 O O . VAL A 1 100 ? 20.497 7.067 -19.330 1.00 95.12 100 VAL A O 1
ATOM 802 N N . TYR A 1 101 ? 20.058 6.415 -21.437 1.00 93.31 101 TYR A N 1
ATOM 803 C CA . TYR A 1 101 ? 20.025 7.733 -22.061 1.00 93.31 101 TYR A CA 1
ATOM 804 C C . TYR A 1 101 ? 18.760 7.864 -22.917 1.00 93.31 101 TYR A C 1
ATOM 806 O O . TYR A 1 101 ? 18.055 6.880 -23.165 1.00 93.31 101 TYR A O 1
ATOM 814 N N . ALA A 1 102 ? 18.461 9.086 -23.359 1.00 92.06 102 ALA A N 1
ATOM 815 C CA . ALA A 1 102 ? 17.474 9.290 -24.413 1.00 92.06 102 ALA A CA 1
ATOM 816 C C . ALA A 1 102 ? 17.952 8.611 -25.707 1.00 92.06 102 ALA A C 1
ATOM 818 O O . ALA A 1 102 ? 19.154 8.555 -25.962 1.00 92.06 102 ALA A O 1
ATOM 819 N N . GLU A 1 103 ? 17.019 8.102 -26.508 1.00 84.19 103 GLU A N 1
ATOM 820 C CA . GLU A 1 103 ? 17.342 7.581 -27.837 1.00 84.19 103 GLU A CA 1
ATOM 821 C C . GLU A 1 103 ? 17.849 8.738 -28.720 1.00 84.19 103 GLU A C 1
ATOM 823 O O . GLU A 1 103 ? 17.347 9.867 -28.623 1.00 84.19 103 GLU A O 1
ATOM 828 N N . ASP A 1 104 ? 18.869 8.474 -29.542 1.00 75.81 104 ASP A N 1
ATOM 829 C CA . ASP A 1 104 ? 19.353 9.452 -30.515 1.00 75.81 104 ASP A CA 1
ATOM 830 C C . ASP A 1 104 ? 18.199 9.816 -31.462 1.00 75.81 104 ASP A C 1
ATOM 832 O O . ASP A 1 104 ? 17.486 8.942 -31.958 1.00 75.81 104 ASP A O 1
ATOM 836 N N . ARG A 1 105 ? 17.977 11.120 -31.646 1.00 60.16 105 ARG A N 1
ATOM 837 C CA . ARG A 1 105 ? 16.908 11.645 -32.507 1.00 60.16 105 ARG A CA 1
ATOM 838 C C . ARG A 1 105 ? 17.158 11.377 -33.983 1.00 60.16 105 ARG A C 1
ATOM 840 O O . ARG A 1 105 ? 18.321 11.544 -34.411 1.00 60.16 105 ARG A O 1
#

Nearest PDB structures (foldseek):
  1w85-assembly2_G  TM=9.104E-01  e=2.965E-02  Geobacillus stearothermophilus

Secondary structure (DSSP, 8-state):
-HHHHHHTTS------------S-SSTT--GGGTS-HHHHHHHHTT-HHHHHHHHHHHTTSS-TTHHHHHHHHHHHHHHHHHHHHHHSPPPPGGGGGTTSSPPP-

pLDDT: mean 95.94, std 4.5, range [60.16, 98.69]